Protein AF-X1FEP0-F1 (afdb_monomer_lite)

Foldseek 3Di:
DDDLPDPVLVVLLQQLLCVLLVVDPDDPVVSLVVVCVPDDPVCSVSNVVSSPNSNVNNVVVNVVVVD

InterPro domains:
  IPR002869 Pyruvate-flavodoxin oxidoreductase, central doma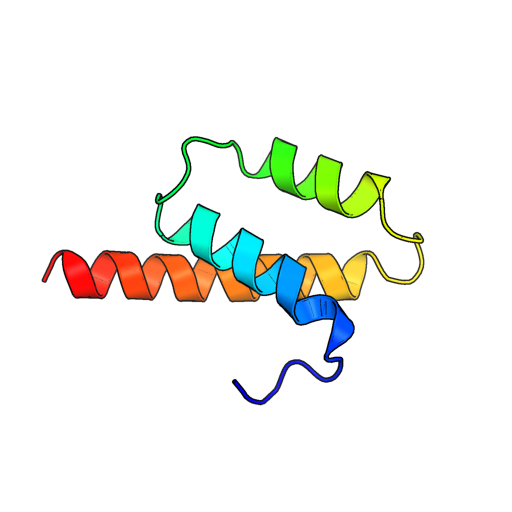in [G3DSA:3.40.920.10] (1-66)
  IPR002869 Pyruvate-flavodoxin oxidoreductase, central domain [SSF53323] (1-57)
  IPR019752 Pyruvate/ketoisovalerate oxidoreductase, catalytic domain [PF01558] (1-56)
  IPR052198 Indolepyruvate oxidoreductase subunit IorB-like [PTHR43854] (1-59)

Organism: NCBI:txid412755

Structure (mmCIF, N/CA/C/O backbone):
data_AF-X1FEP0-F1
#
_entry.id   AF-X1FEP0-F1
#
loop_
_atom_site.group_PDB
_atom_site.id
_atom_site.type_symbol
_atom_site.label_atom_id
_atom_site.label_alt_id
_atom_site.label_comp_id
_atom_site.label_asym_id
_atom_site.label_entity_id
_atom_site.label_seq_id
_atom_site.pdbx_PDB_ins_code
_atom_site.Cartn_x
_atom_site.Cartn_y
_atom_site.Cartn_z
_atom_site.occupancy
_atom_site.B_iso_or_equiv
_atom_site.auth_seq_id
_atom_site.auth_comp_id
_atom_site.auth_asym_id
_atom_site.auth_atom_id
_atom_site.pdbx_PDB_model_num
ATOM 1 N N . ALA A 1 1 ? 7.439 -14.188 5.476 1.00 46.44 1 ALA A N 1
ATOM 2 C CA . ALA A 1 1 ? 5.969 -14.061 5.590 1.00 46.44 1 ALA A CA 1
ATOM 3 C 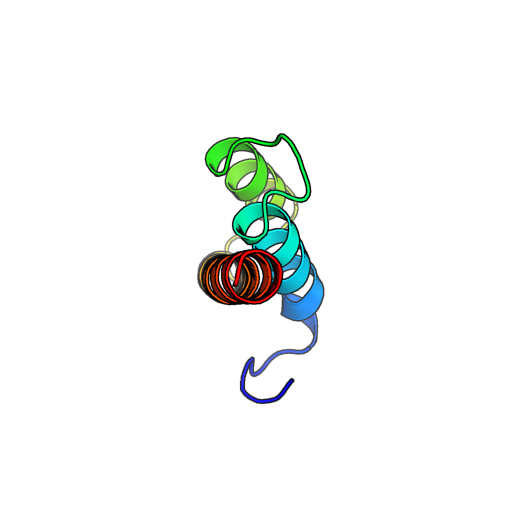C . ALA A 1 1 ? 5.476 -13.830 7.033 1.00 46.44 1 ALA A C 1
ATOM 5 O O . ALA A 1 1 ? 4.288 -13.968 7.281 1.00 46.44 1 ALA A O 1
ATOM 6 N N . MET A 1 2 ? 6.329 -13.443 7.991 1.00 44.09 2 MET A N 1
ATOM 7 C CA . MET A 1 2 ? 5.950 -13.339 9.409 1.00 44.09 2 MET A CA 1
ATOM 8 C C . MET A 1 2 ? 6.246 -11.925 9.917 1.00 44.09 2 MET A C 1
ATOM 10 O O . MET A 1 2 ? 7.361 -11.455 9.714 1.00 44.09 2 MET A O 1
ATOM 14 N N . ASN A 1 3 ? 5.213 -11.270 10.471 1.00 49.81 3 ASN A N 1
ATOM 15 C CA . ASN A 1 3 ? 5.159 -10.000 11.238 1.00 49.81 3 ASN A CA 1
ATOM 16 C C .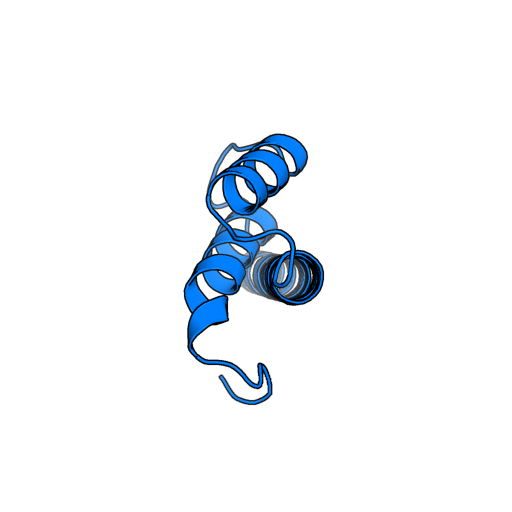 ASN A 1 3 ? 4.060 -9.013 10.803 1.00 49.81 3 ASN A C 1
ATOM 18 O O . ASN A 1 3 ? 3.866 -7.989 11.451 1.00 49.81 3 ASN A O 1
ATOM 22 N N . LEU A 1 4 ? 3.264 -9.315 9.774 1.00 50.91 4 LEU A N 1
ATOM 23 C CA . LEU A 1 4 ? 2.005 -8.598 9.554 1.00 50.91 4 LEU A CA 1
ATOM 24 C C . LEU A 1 4 ? 0.935 -9.287 10.401 1.00 50.91 4 LEU A C 1
ATOM 26 O O . LEU A 1 4 ? 0.381 -10.302 9.994 1.00 50.91 4 LEU A O 1
ATOM 30 N N . GLY A 1 5 ? 0.699 -8.767 11.607 1.00 49.00 5 GLY A N 1
ATOM 31 C CA . GLY A 1 5 ? -0.199 -9.315 12.636 1.00 49.00 5 GLY A CA 1
ATOM 32 C C . GLY A 1 5 ? -1.689 -9.420 12.268 1.00 49.00 5 GLY A C 1
ATOM 33 O O . GLY A 1 5 ? -2.533 -9.420 13.156 1.00 49.00 5 GLY A O 1
ATOM 34 N N . ASN A 1 6 ? -2.045 -9.503 10.983 1.00 61.31 6 ASN A N 1
ATOM 35 C CA . ASN A 1 6 ? -3.387 -9.831 10.523 1.00 61.31 6 ASN A CA 1
ATOM 36 C C . ASN A 1 6 ? -3.328 -10.459 9.113 1.00 61.31 6 ASN A C 1
ATOM 38 O O . ASN A 1 6 ? -2.992 -9.754 8.161 1.00 61.31 6 ASN A O 1
ATOM 42 N N . PRO A 1 7 ? -3.714 -11.737 8.929 1.00 66.00 7 PRO A N 1
ATOM 43 C CA . PRO A 1 7 ? -3.783 -12.380 7.610 1.00 66.00 7 PRO A CA 1
ATOM 44 C C . PRO A 1 7 ? -4.596 -11.590 6.569 1.00 66.00 7 PRO A C 1
ATOM 46 O O . PRO A 1 7 ? -4.355 -11.711 5.370 1.00 66.00 7 PRO A O 1
ATOM 49 N N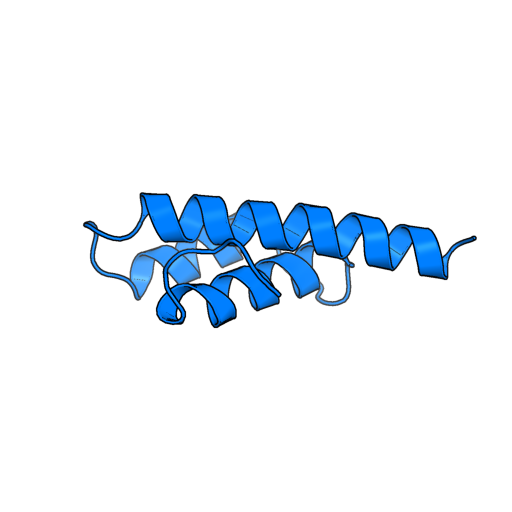 . ARG A 1 8 ? -5.536 -10.743 7.016 1.00 74.88 8 ARG A N 1
ATOM 50 C CA . ARG A 1 8 ? -6.430 -9.956 6.154 1.00 74.88 8 ARG A CA 1
ATOM 51 C C . ARG A 1 8 ? -5.755 -8.795 5.420 1.00 74.88 8 ARG A C 1
ATOM 53 O O . ARG A 1 8 ? -6.390 -8.236 4.538 1.00 74.88 8 ARG A O 1
ATOM 60 N N . THR A 1 9 ? -4.519 -8.415 5.759 1.00 88.31 9 THR A N 1
ATOM 61 C CA . THR A 1 9 ? -3.799 -7.333 5.054 1.00 88.31 9 THR A CA 1
ATOM 62 C C . THR A 1 9 ? -2.854 -7.845 3.969 1.00 88.31 9 THR A C 1
ATOM 64 O O . THR A 1 9 ? -2.246 -7.048 3.257 1.00 88.31 9 THR A O 1
ATOM 67 N N . MET A 1 10 ? -2.730 -9.167 3.808 1.00 92.00 10 MET A N 1
ATOM 68 C CA . MET A 1 10 ? -1.782 -9.773 2.870 1.00 92.00 10 MET A CA 1
ATOM 69 C C . MET A 1 10 ? -2.039 -9.359 1.414 1.00 92.00 10 MET A C 1
ATOM 71 O O . MET A 1 10 ? -1.093 -9.086 0.684 1.00 92.00 10 MET A O 1
ATOM 75 N N . ASN A 1 11 ? -3.300 -9.254 0.990 1.00 93.25 11 ASN A N 1
ATOM 76 C CA . ASN A 1 11 ? -3.645 -8.799 -0.362 1.00 93.25 11 ASN A CA 1
ATOM 77 C C . ASN A 1 11 ? -3.135 -7.373 -0.639 1.00 93.25 11 ASN A C 1
ATOM 79 O O . ASN A 1 11 ? -2.578 -7.108 -1.699 1.00 93.25 11 ASN A O 1
ATOM 83 N N . VAL A 1 12 ? -3.256 -6.470 0.333 1.00 95.94 12 VAL A N 1
ATOM 84 C CA . VAL A 1 12 ? -2.757 -5.096 0.233 1.00 95.94 12 VAL A CA 1
ATOM 85 C C . VAL A 1 12 ? -1.228 -5.067 0.184 1.00 95.94 12 VAL A C 1
ATOM 87 O O . VAL A 1 12 ? -0.651 -4.294 -0.576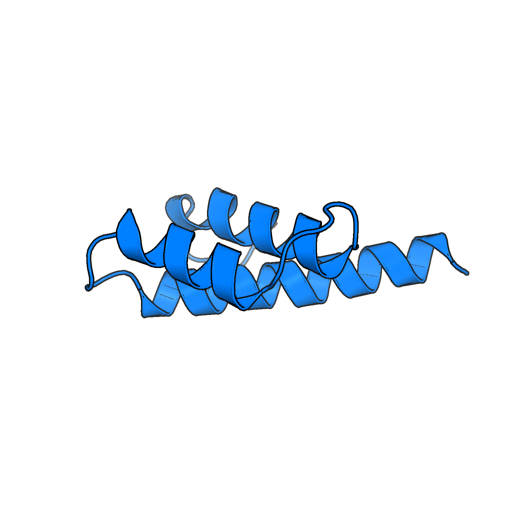 1.00 95.94 12 VAL A O 1
ATOM 90 N N . VAL A 1 13 ? -0.557 -5.961 0.912 1.00 96.31 13 VAL A N 1
ATOM 91 C CA . VAL A 1 13 ? 0.905 -6.125 0.827 1.00 96.31 13 VAL A CA 1
ATOM 92 C C . VAL A 1 13 ? 1.309 -6.582 -0.569 1.00 96.31 13 VAL A C 1
ATOM 94 O O . VAL A 1 13 ? 2.237 -6.023 -1.142 1.00 96.31 13 VAL A O 1
ATOM 97 N N . MET A 1 14 ? 0.605 -7.560 -1.145 1.00 95.81 14 MET A N 1
ATOM 98 C CA . MET A 1 14 ? 0.871 -8.042 -2.504 1.00 95.81 14 MET A CA 1
ATOM 99 C C . MET A 1 14 ? 0.691 -6.934 -3.549 1.00 95.81 14 MET A C 1
ATOM 101 O O . MET A 1 14 ? 1.536 -6.793 -4.429 1.00 95.81 14 MET A O 1
ATOM 105 N N . LEU A 1 15 ? -0.349 -6.099 -3.425 1.00 97.12 15 LEU A N 1
ATOM 106 C CA . LEU A 1 15 ? -0.520 -4.921 -4.287 1.00 97.12 15 LEU A CA 1
ATOM 107 C C . LEU A 1 15 ? 0.658 -3.948 -4.158 1.00 97.12 15 LEU A C 1
ATOM 109 O O . LEU A 1 15 ? 1.131 -3.420 -5.163 1.00 97.12 15 LEU A O 1
ATOM 113 N N . GLY A 1 16 ? 1.159 -3.746 -2.937 1.00 97.75 16 GLY A N 1
ATOM 114 C CA . GLY A 1 16 ? 2.366 -2.959 -2.701 1.00 97.75 16 GLY A CA 1
ATOM 115 C C . GLY A 1 16 ? 3.590 -3.562 -3.392 1.00 97.75 16 GLY A C 1
ATOM 116 O O . GLY A 1 16 ? 4.332 -2.836 -4.043 1.00 97.75 16 GLY A O 1
ATOM 117 N N . VAL A 1 17 ? 3.775 -4.886 -3.316 1.00 97.94 17 VAL A N 1
ATOM 118 C CA . VAL A 1 17 ? 4.881 -5.592 -3.991 1.00 97.94 17 VAL A CA 1
ATOM 119 C C . VAL A 1 17 ? 4.826 -5.391 -5.502 1.00 97.94 17 VAL A C 1
ATOM 121 O O . VAL A 1 17 ? 5.846 -5.062 -6.103 1.00 97.94 17 VAL A O 1
ATOM 124 N N . LEU A 1 18 ? 3.653 -5.547 -6.119 1.00 97.62 18 LEU A N 1
ATOM 125 C CA . LEU A 1 18 ? 3.488 -5.348 -7.563 1.00 97.62 18 LEU A CA 1
ATOM 126 C C . LEU A 1 18 ? 3.837 -3.919 -7.986 1.00 97.62 18 LEU A C 1
ATOM 128 O O . LEU A 1 18 ? 4.534 -3.731 -8.979 1.00 97.62 18 LEU A O 1
ATOM 132 N N . LEU A 1 19 ? 3.403 -2.919 -7.212 1.00 97.94 19 LEU A N 1
ATOM 133 C CA . LEU A 1 19 ? 3.749 -1.526 -7.481 1.00 97.94 19 LEU A CA 1
ATOM 134 C C . LEU A 1 19 ? 5.253 -1.270 -7.301 1.00 97.94 19 LEU A C 1
ATOM 136 O O . LEU A 1 19 ? 5.887 -0.698 -8.180 1.00 97.94 19 LEU A O 1
ATOM 140 N N . GLY A 1 20 ? 5.828 -1.694 -6.172 1.00 97.50 20 GLY A N 1
ATOM 141 C CA . GLY A 1 20 ? 7.236 -1.451 -5.848 1.00 97.50 20 GLY A CA 1
ATOM 142 C C . GLY A 1 20 ? 8.215 -2.184 -6.763 1.00 97.50 20 GLY A C 1
ATOM 143 O O . GLY A 1 20 ? 9.325 -1.706 -6.965 1.00 97.50 20 GLY A O 1
ATOM 144 N N . SER A 1 21 ? 7.803 -3.323 -7.326 1.00 97.12 21 SER A N 1
ATOM 145 C CA . SER A 1 21 ? 8.588 -4.072 -8.315 1.00 97.12 21 SER A CA 1
ATOM 146 C C . SER A 1 21 ? 8.450 -3.541 -9.744 1.00 97.12 21 SER A C 1
ATOM 148 O O . SER A 1 21 ? 9.075 -4.086 -10.650 1.00 97.12 21 SER A O 1
ATOM 150 N N . GLU A 1 22 ? 7.637 -2.499 -9.954 1.00 95.62 22 GLU A N 1
ATOM 151 C CA . GLU A 1 22 ? 7.293 -1.950 -11.273 1.00 95.62 22 GLU A CA 1
ATOM 152 C C . GLU A 1 22 ? 6.645 -2.978 -12.219 1.00 95.62 22 GLU A C 1
ATOM 154 O O . GLU A 1 22 ? 6.628 -2.799 -13.435 1.00 95.62 22 GLU A O 1
ATOM 159 N N . ALA A 1 23 ? 6.060 -4.049 -11.671 1.00 96.00 23 ALA A N 1
ATOM 160 C CA . ALA A 1 23 ? 5.393 -5.095 -12.447 1.00 96.00 23 ALA A CA 1
ATOM 161 C C . ALA A 1 23 ? 4.053 -4.634 -13.051 1.00 96.00 23 ALA A C 1
ATOM 163 O O . ALA A 1 23 ? 3.490 -5.311 -13.911 1.00 96.00 23 ALA A O 1
ATOM 164 N N . ILE A 1 24 ? 3.521 -3.498 -12.587 1.00 96.00 24 ILE A N 1
ATOM 165 C CA . ILE A 1 24 ? 2.261 -2.910 -13.051 1.00 96.00 24 ILE A CA 1
ATOM 166 C C . ILE A 1 24 ? 2.434 -1.410 -13.353 1.00 96.00 24 ILE A C 1
ATOM 168 O O . ILE A 1 24 ? 3.041 -0.694 -12.557 1.00 96.00 24 ILE A O 1
ATOM 172 N N . PRO A 1 25 ? 1.853 -0.886 -14.450 1.00 95.12 25 PRO A N 1
ATOM 173 C CA . PRO A 1 25 ? 1.981 0.520 -14.837 1.00 95.12 25 PRO A CA 1
ATOM 174 C C . PRO A 1 25 ? 0.902 1.397 -14.172 1.00 95.12 25 PRO A C 1
ATOM 176 O O . PRO A 1 25 ? 0.157 2.108 -14.846 1.00 95.12 25 PRO A O 1
ATOM 179 N N . LEU A 1 26 ? 0.766 1.320 -12.845 1.00 96.19 26 LEU A N 1
ATOM 180 C CA . LEU A 1 26 ? -0.238 2.079 -12.087 1.00 96.19 26 LEU A CA 1
ATOM 181 C C . LEU A 1 26 ? 0.403 3.143 -11.195 1.00 96.19 26 LEU A C 1
ATOM 183 O O . LEU A 1 26 ? 1.503 2.971 -10.678 1.00 96.19 26 LEU A O 1
ATOM 187 N N . LYS A 1 27 ? -0.322 4.243 -10.972 1.00 96.44 27 LYS A N 1
ATOM 188 C CA . LYS A 1 27 ? 0.091 5.285 -10.025 1.00 96.44 27 LYS A CA 1
ATOM 189 C C . LYS A 1 27 ? -0.169 4.839 -8.589 1.00 96.44 27 LYS A C 1
ATOM 191 O O . LYS A 1 27 ? -1.209 4.243 -8.291 1.00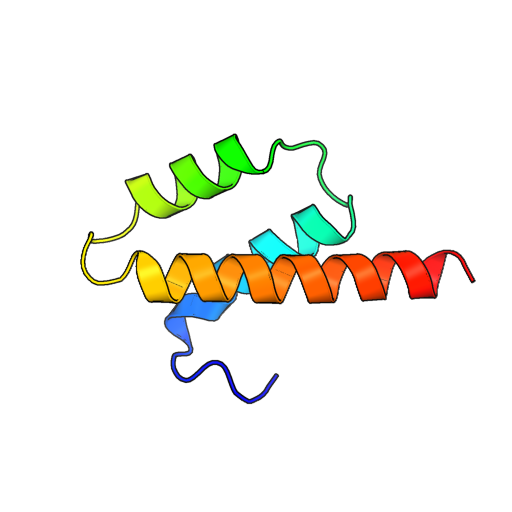 96.44 27 LYS A O 1
ATOM 196 N N . ARG A 1 28 ? 0.742 5.208 -7.687 1.00 96.94 28 ARG A N 1
ATOM 197 C CA . ARG A 1 28 ? 0.634 4.923 -6.250 1.00 96.94 28 ARG A CA 1
ATOM 198 C C . ARG A 1 28 ? -0.665 5.467 -5.666 1.00 96.94 28 ARG A C 1
ATOM 200 O O . ARG A 1 28 ? -1.369 4.754 -4.957 1.00 96.94 28 ARG A O 1
ATOM 207 N N . GLU A 1 29 ? -1.003 6.707 -5.995 1.00 96.94 29 GLU A N 1
ATOM 208 C CA . GLU A 1 29 ? -2.166 7.415 -5.461 1.00 96.94 29 GLU A CA 1
ATOM 209 C C . GLU A 1 29 ? -3.464 6.715 -5.867 1.00 96.94 29 GLU A C 1
ATOM 211 O O . GLU A 1 29 ? -4.353 6.542 -5.036 1.00 96.94 29 GLU A O 1
ATOM 216 N N . SER A 1 30 ? -3.543 6.244 -7.116 1.00 97.19 30 SER A N 1
ATOM 217 C CA . SER A 1 30 ? -4.703 5.514 -7.632 1.00 97.19 30 SER A CA 1
ATOM 218 C C . SER A 1 30 ? -4.929 4.202 -6.881 1.00 97.19 30 SER A C 1
ATOM 220 O O . SER A 1 30 ? -6.061 3.897 -6.511 1.00 97.19 30 SER A O 1
ATOM 222 N N . LEU A 1 31 ? -3.862 3.447 -6.601 1.00 96.75 31 LEU A N 1
ATOM 223 C CA . LEU A 1 31 ? -3.959 2.206 -5.830 1.00 96.75 31 LEU A CA 1
ATOM 224 C C . LEU A 1 31 ? -4.356 2.464 -4.377 1.00 96.75 31 LEU A C 1
ATOM 226 O O . LEU A 1 31 ? -5.236 1.780 -3.861 1.00 96.75 31 LEU A O 1
ATOM 230 N N . VAL A 1 32 ? -3.763 3.470 -3.727 1.00 96.62 32 VAL A N 1
ATOM 231 C CA . VAL A 1 32 ? -4.125 3.837 -2.349 1.00 96.62 32 VAL A CA 1
ATOM 232 C C . VAL A 1 32 ? -5.592 4.257 -2.273 1.00 96.62 32 VAL A C 1
ATOM 234 O O . VAL A 1 32 ? -6.318 3.765 -1.413 1.00 96.62 32 VAL A O 1
ATOM 237 N N . GLN A 1 33 ? -6.058 5.119 -3.179 1.00 97.25 33 GLN A N 1
ATOM 238 C CA . GLN A 1 33 ? -7.461 5.540 -3.222 1.00 97.25 33 GLN A CA 1
ATOM 239 C C . GLN A 1 33 ? -8.407 4.354 -3.426 1.00 97.25 33 GLN A C 1
ATOM 241 O O . GLN A 1 33 ? -9.395 4.245 -2.701 1.00 97.25 33 GLN A O 1
ATOM 246 N N . ALA A 1 34 ? -8.083 3.448 -4.353 1.00 96.38 34 ALA A N 1
ATOM 247 C CA . ALA A 1 34 ? -8.867 2.240 -4.578 1.00 96.38 34 ALA A CA 1
ATOM 248 C C . ALA A 1 34 ? -8.900 1.350 -3.328 1.00 96.38 34 ALA A C 1
ATOM 250 O O . ALA A 1 34 ? -9.969 0.973 -2.874 1.00 96.38 34 ALA A O 1
ATOM 251 N N . ILE A 1 35 ? -7.761 1.057 -2.698 1.00 95.00 35 ILE A N 1
ATOM 252 C CA . ILE A 1 35 ? -7.726 0.228 -1.481 1.00 95.00 35 ILE A CA 1
ATOM 253 C C . ILE A 1 35 ? -8.624 0.823 -0.384 1.00 95.00 35 ILE A C 1
ATOM 255 O O . ILE A 1 35 ? -9.393 0.102 0.251 1.00 95.00 35 ILE A O 1
ATOM 259 N N . LEU A 1 36 ? -8.553 2.137 -0.161 1.00 95.25 36 LEU A N 1
ATOM 260 C CA . LEU A 1 36 ? -9.291 2.796 0.917 1.00 95.25 36 LEU A CA 1
ATOM 261 C C . LEU A 1 36 ? -10.791 2.943 0.632 1.00 95.25 36 LEU A C 1
ATOM 263 O O . LEU A 1 36 ? -11.566 2.981 1.588 1.00 95.25 36 LEU A O 1
ATOM 267 N N . SER A 1 37 ? -11.216 2.989 -0.635 1.00 97.19 37 SER A N 1
ATOM 268 C CA . SER A 1 37 ? -12.639 3.078 -0.989 1.00 97.19 37 SER A CA 1
ATOM 269 C C . SER A 1 37 ? -13.409 1.776 -0.736 1.00 97.19 37 SER A C 1
ATOM 271 O O . SER A 1 37 ? -14.608 1.826 -0.476 1.00 97.19 37 SER A O 1
ATOM 273 N N . TYR A 1 38 ? -12.731 0.622 -0.744 1.00 93.56 38 TYR A N 1
ATOM 274 C CA . TYR A 1 38 ? -13.341 -0.690 -0.476 1.00 93.56 38 TYR A CA 1
ATOM 275 C C . TYR A 1 38 ? -13.240 -1.141 0.990 1.00 93.56 38 TYR A C 1
ATOM 277 O O . TYR A 1 38 ? -13.860 -2.135 1.375 1.00 93.56 38 TYR A O 1
ATOM 285 N N . LEU A 1 39 ? -12.455 -0.449 1.820 1.00 92.12 39 LEU A N 1
ATOM 286 C CA . LEU A 1 39 ? -12.178 -0.862 3.195 1.00 92.12 39 LEU A CA 1
ATOM 287 C C . LEU A 1 39 ? -12.888 0.023 4.230 1.00 92.12 39 LEU A C 1
ATOM 289 O O . LEU A 1 39 ? -12.925 1.244 4.077 1.00 92.12 39 LEU A O 1
ATOM 293 N N . PRO A 1 40 ? -13.368 -0.550 5.353 1.00 95.06 40 PRO A N 1
ATOM 294 C CA . PRO A 1 40 ? -13.868 0.238 6.474 1.00 95.06 40 PRO A CA 1
ATOM 295 C C . PRO A 1 40 ? -12.812 1.216 7.005 1.00 95.06 40 PRO A C 1
ATOM 297 O O . PRO A 1 40 ? -11.665 0.823 7.221 1.00 95.06 40 PRO A O 1
ATOM 300 N N . ILE A 1 41 ? -13.217 2.451 7.323 1.00 96.19 41 ILE A N 1
ATOM 301 C CA . ILE A 1 41 ? -12.324 3.527 7.808 1.00 96.19 41 ILE A CA 1
ATOM 302 C C . ILE A 1 41 ? -11.414 3.052 8.954 1.00 96.19 41 ILE A C 1
ATOM 304 O O . ILE A 1 41 ? -10.211 3.298 8.949 1.00 96.19 41 ILE A O 1
ATOM 308 N N . LYS A 1 42 ? -11.959 2.268 9.894 1.00 94.88 42 LYS A N 1
ATOM 309 C CA . LYS A 1 42 ? -11.232 1.729 11.059 1.00 94.88 42 LYS A CA 1
ATOM 310 C C . LYS A 1 42 ? -10.009 0.858 10.728 1.00 94.88 42 LYS A C 1
ATOM 312 O O . LYS A 1 42 ? -9.205 0.601 11.615 1.00 94.88 42 LYS A O 1
ATOM 317 N N . VAL A 1 43 ? -9.882 0.355 9.495 1.00 93.62 43 VAL A N 1
ATOM 318 C CA . VAL A 1 43 ? -8.729 -0.457 9.061 1.00 93.62 43 VAL A CA 1
ATOM 319 C C . VAL A 1 43 ? -7.836 0.256 8.044 1.00 93.62 43 VAL A C 1
ATOM 321 O O . VAL A 1 43 ? -6.917 -0.363 7.508 1.00 93.62 43 VAL A O 1
ATOM 324 N N . HIS A 1 44 ? -8.070 1.538 7.763 1.00 94.94 44 HIS A N 1
ATOM 325 C CA . HIS A 1 44 ? -7.287 2.284 6.774 1.00 94.94 44 HIS A CA 1
ATOM 326 C C . HIS A 1 44 ? -5.805 2.340 7.145 1.00 94.94 44 HIS A C 1
ATOM 328 O O . HIS A 1 44 ? -4.964 2.013 6.313 1.00 94.94 44 HIS A O 1
ATOM 334 N N . ASP A 1 45 ? -5.470 2.660 8.393 1.00 94.50 45 ASP A N 1
ATOM 335 C CA . ASP A 1 45 ? -4.073 2.842 8.808 1.00 94.50 45 ASP A CA 1
ATOM 336 C C . ASP A 1 45 ? -3.251 1.557 8.733 1.00 94.50 45 ASP A C 1
ATOM 338 O O . ASP A 1 45 ? -2.113 1.566 8.259 1.00 94.50 45 ASP A O 1
ATOM 342 N N . VAL A 1 46 ? -3.829 0.429 9.159 1.00 93.50 46 VAL A N 1
ATOM 343 C CA . VAL A 1 46 ? -3.130 -0.861 9.093 1.00 93.50 46 VAL A CA 1
ATOM 344 C C . VAL A 1 46 ? -2.924 -1.304 7.644 1.00 93.50 46 VAL A C 1
ATOM 346 O O . VAL A 1 46 ? -1.865 -1.833 7.321 1.00 93.50 46 VAL A O 1
ATOM 349 N N . ASN A 1 47 ? -3.878 -1.024 6.750 1.00 94.69 47 ASN A N 1
ATOM 350 C CA . ASN A 1 47 ? -3.745 -1.353 5.330 1.00 94.69 47 ASN A CA 1
ATOM 351 C C . ASN A 1 47 ? -2.793 -0.402 4.593 1.00 94.69 47 ASN A C 1
ATOM 353 O O . ASN A 1 47 ? -2.010 -0.872 3.777 1.00 94.69 47 ASN A O 1
ATOM 357 N N . LYS A 1 48 ? -2.758 0.895 4.929 1.00 95.56 48 LYS A N 1
ATOM 358 C CA . LYS A 1 48 ? -1.735 1.822 4.413 1.00 95.56 48 LYS A CA 1
ATOM 359 C C . LYS A 1 48 ? -0.332 1.328 4.761 1.00 95.56 48 LYS A C 1
ATOM 361 O O . LYS A 1 48 ? 0.493 1.166 3.873 1.00 95.56 48 LYS A O 1
ATOM 366 N N . LYS A 1 49 ? -0.080 0.997 6.034 1.00 95.00 49 LYS A N 1
ATOM 367 C CA . LYS A 1 49 ? 1.214 0.436 6.467 1.00 95.00 49 LYS A CA 1
ATOM 368 C C . LYS A 1 49 ? 1.544 -0.870 5.740 1.00 95.00 49 LYS A C 1
ATOM 370 O O . LYS A 1 49 ? 2.683 -1.073 5.335 1.00 95.00 49 LYS A O 1
ATOM 375 N N . ALA A 1 50 ? 0.553 -1.739 5.554 1.00 95.44 50 ALA A N 1
ATOM 376 C CA . ALA A 1 50 ? 0.720 -2.995 4.832 1.00 95.44 50 ALA A CA 1
ATOM 377 C C . ALA A 1 50 ? 1.097 -2.775 3.351 1.00 95.44 50 ALA A C 1
ATOM 379 O O . ALA A 1 50 ? 1.974 -3.468 2.839 1.00 95.44 50 ALA A O 1
ATOM 380 N N . PHE A 1 51 ? 0.495 -1.778 2.696 1.00 96.81 51 PHE A N 1
ATOM 381 C CA . PHE A 1 51 ? 0.814 -1.389 1.322 1.00 96.81 51 PHE A CA 1
ATOM 382 C C . PHE A 1 51 ? 2.254 -0.881 1.199 1.00 96.81 51 PHE A C 1
ATOM 384 O O . PHE A 1 51 ? 2.996 -1.372 0.353 1.00 96.81 51 PHE A O 1
ATOM 391 N N . GLU A 1 52 ? 2.688 0.021 2.090 1.00 97.19 52 GLU A N 1
ATOM 392 C CA . GLU A 1 52 ? 4.071 0.528 2.088 1.00 97.19 52 GLU A CA 1
ATOM 393 C C . GLU A 1 52 ? 5.098 -0.589 2.328 1.00 97.19 52 GLU A C 1
ATOM 395 O O . GLU A 1 52 ? 6.107 -0.661 1.632 1.00 97.19 52 GLU A O 1
ATOM 400 N N . ILE A 1 53 ? 4.823 -1.519 3.253 1.00 96.06 53 ILE A N 1
ATOM 401 C CA . ILE A 1 53 ? 5.676 -2.703 3.468 1.00 96.06 53 ILE A CA 1
ATOM 402 C C . ILE A 1 53 ? 5.799 -3.527 2.179 1.00 96.06 53 ILE A C 1
ATOM 404 O O . ILE A 1 53 ? 6.872 -4.053 1.877 1.00 96.06 53 ILE A O 1
ATOM 408 N N . GLY A 1 54 ? 4.705 -3.652 1.426 1.00 96.56 54 GLY A N 1
ATOM 409 C CA . GLY A 1 54 ? 4.706 -4.281 0.113 1.00 96.56 54 GLY A CA 1
ATOM 410 C C . GLY A 1 54 ? 5.601 -3.547 -0.884 1.00 96.56 54 GLY A C 1
ATOM 411 O O . GLY A 1 54 ? 6.432 -4.190 -1.519 1.00 96.56 54 GLY A O 1
ATOM 412 N N . ILE A 1 55 ? 5.479 -2.218 -0.983 1.00 97.81 55 ILE A N 1
ATOM 413 C CA . ILE A 1 55 ? 6.289 -1.385 -1.889 1.00 97.81 55 ILE A CA 1
ATOM 414 C C . ILE A 1 55 ? 7.780 -1.592 -1.633 1.00 97.81 55 ILE A C 1
ATOM 416 O O . ILE A 1 55 ? 8.523 -1.875 -2.570 1.00 97.81 55 ILE A O 1
ATOM 420 N N . GLU A 1 56 ? 8.219 -1.513 -0.377 1.00 97.62 56 GLU A N 1
ATOM 421 C CA . GLU A 1 56 ? 9.637 -1.682 -0.041 1.00 97.62 56 GLU A CA 1
ATOM 422 C C . GLU A 1 56 ? 10.148 -3.087 -0.388 1.00 97.62 56 GLU A C 1
ATOM 424 O O . GLU A 1 56 ? 11.245 -3.244 -0.920 1.00 97.62 56 GLU A O 1
ATOM 429 N N . LYS A 1 57 ? 9.327 -4.126 -0.188 1.00 96.94 57 LYS A N 1
ATOM 430 C CA . LYS A 1 57 ? 9.662 -5.486 -0.640 1.00 96.94 57 LYS A CA 1
ATOM 431 C C . LYS A 1 57 ? 9.753 -5.588 -2.161 1.00 96.94 57 LYS A C 1
ATOM 433 O O . LYS A 1 57 ? 10.667 -6.234 -2.660 1.00 96.94 57 LYS A O 1
ATOM 438 N N . GLY A 1 58 ? 8.825 -4.962 -2.883 1.00 97.44 58 GLY A N 1
ATOM 439 C CA . GLY A 1 58 ? 8.827 -4.924 -4.344 1.00 97.44 58 GLY A CA 1
ATOM 440 C C . GLY A 1 58 ? 10.078 -4.252 -4.910 1.00 97.44 58 GLY A C 1
ATOM 441 O O . GLY A 1 58 ? 10.686 -4.795 -5.828 1.00 97.44 58 GLY A O 1
ATOM 442 N N . LYS A 1 59 ? 10.507 -3.128 -4.319 1.00 96.62 59 LYS A N 1
ATOM 443 C CA . LYS A 1 59 ? 11.736 -2.419 -4.713 1.00 96.62 59 LYS A CA 1
ATOM 444 C C . LYS A 1 59 ? 12.977 -3.295 -4.563 1.00 96.62 59 LYS A C 1
ATOM 446 O O . LYS A 1 59 ? 13.810 -3.324 -5.463 1.00 96.62 59 LYS A O 1
ATOM 451 N N . ASN A 1 60 ? 13.078 -4.031 -3.454 1.00 94.56 60 ASN A N 1
ATOM 452 C CA . ASN A 1 60 ? 14.187 -4.962 -3.234 1.00 94.56 60 ASN A CA 1
ATOM 453 C C . ASN A 1 60 ? 14.183 -6.085 -4.278 1.00 94.56 60 ASN A C 1
ATOM 455 O O . ASN A 1 60 ? 15.207 -6.332 -4.894 1.00 94.56 60 ASN A O 1
ATOM 459 N N . ILE A 1 61 ? 13.019 -6.681 -4.565 1.00 92.31 61 ILE A N 1
ATOM 460 C CA . ILE A 1 61 ? 12.891 -7.710 -5.612 1.00 92.31 61 ILE A CA 1
ATOM 461 C C . ILE A 1 61 ? 13.362 -7.173 -6.971 1.00 92.31 61 ILE A C 1
ATOM 463 O O . ILE A 1 61 ? 14.132 -7.826 -7.665 1.00 92.31 61 ILE A O 1
ATOM 467 N N . ARG A 1 62 ? 12.916 -5.973 -7.359 1.00 90.12 62 ARG A N 1
ATOM 468 C CA . ARG A 1 62 ? 13.328 -5.327 -8.614 1.00 90.12 62 ARG A CA 1
ATOM 469 C C . ARG A 1 62 ? 14.833 -5.097 -8.677 1.00 90.12 62 ARG A C 1
ATOM 471 O O . ARG A 1 62 ? 15.415 -5.264 -9.743 1.00 90.12 62 ARG A O 1
ATOM 478 N N . ARG A 1 63 ? 15.441 -4.698 -7.559 1.00 85.88 63 ARG A N 1
ATOM 479 C CA . ARG A 1 63 ? 16.887 -4.522 -7.446 1.00 85.88 63 ARG A CA 1
ATOM 480 C C . ARG A 1 63 ? 17.620 -5.847 -7.656 1.00 85.88 63 ARG A C 1
ATOM 482 O O . ARG A 1 63 ? 18.497 -5.881 -8.505 1.00 85.88 63 ARG A O 1
ATOM 489 N N . ASP A 1 64 ? 17.206 -6.911 -6.972 1.00 83.19 64 ASP A N 1
ATOM 490 C CA . ASP A 1 64 ? 17.826 -8.241 -7.070 1.00 83.19 64 ASP A CA 1
ATOM 491 C C . ASP A 1 64 ? 17.766 -8.818 -8.500 1.00 83.19 64 ASP A C 1
ATOM 493 O O . ASP A 1 64 ? 18.641 -9.578 -8.895 1.00 83.19 64 ASP A O 1
ATOM 497 N N . PHE A 1 65 ? 16.747 -8.463 -9.295 1.00 78.62 65 PHE A N 1
ATOM 498 C CA . PHE A 1 65 ? 16.649 -8.856 -10.711 1.00 78.62 65 PHE A CA 1
ATOM 499 C C . PHE A 1 65 ? 17.554 -8.057 -11.661 1.00 78.62 65 PHE A C 1
ATOM 501 O O . PHE A 1 65 ? 17.753 -8.484 -12.798 1.00 78.62 65 PHE A O 1
ATOM 508 N N . ASN A 1 66 ? 18.026 -6.881 -11.246 1.00 75.69 66 ASN A N 1
ATOM 509 C CA . ASN A 1 66 ? 18.835 -5.983 -12.071 1.00 75.69 66 ASN A CA 1
ATOM 510 C C . ASN A 1 66 ? 20.340 -6.041 -11.719 1.00 75.69 66 ASN A C 1
ATOM 512 O O . ASN A 1 66 ? 21.120 -5.332 -12.360 1.00 75.69 66 ASN A O 1
ATOM 516 N N . GLU A 1 67 ? 20.728 -6.820 -10.702 1.00 64.31 67 GLU A N 1
ATOM 517 C CA . GLU A 1 67 ? 22.118 -7.157 -10.337 1.00 64.31 67 GLU A CA 1
ATOM 518 C C . GLU A 1 67 ? 22.569 -8.449 -11.046 1.00 64.31 67 GLU A C 1
ATOM 520 O O . GLU A 1 67 ? 23.746 -8.493 -11.472 1.00 64.31 67 GLU A O 1
#

pLDDT: mean 89.47, std 14.15, range [44.09, 97.94]

Secondary structure (DSSP, 8-state):
----S-GGGHHHHHHHHHHHTT-S---HHHHHHHHHHHS-GGGHHHHHHHHHHHHHHHHHHHHHHH-

Radius of gyration: 11.99 Å; chains: 1; bounding box: 36×22×28 Å

Sequence (67 aa):
AMNLGNPRTMNVVMLGVLLGSEAIPLKRESLVQAILSYLPIKVHDVNKKAFEIGIEKGKNIRRDFNE